Protein AF-A0A842PDT3-F1 (afdb_monomer_lite)

Sequence (177 aa):
MNTLLTSKYTIPISDELWEQRIYIQQTRTCKHCSSKQYRTITDEKGNSSKEYFEEWSKIPLKEITLYEDRVDHVVAMLIGKKSRLSWDCPLCKSVNLVEDSPISNKKYGSNATFGVVYEKPKWNLAVRSSYDKICMKWLTVFLREIDMGLMAFQKEYFDQHGSGMKEDIRPISHEMK

pLDDT: mean 70.6, std 14.39, range [36.44, 90.44]

Structure (mmCIF, N/CA/C/O backbone):
data_AF-A0A842PDT3-F1
#
_entry.id   AF-A0A842PDT3-F1
#
loop_
_atom_site.group_PDB
_atom_site.id
_atom_site.type_symbol
_atom_site.label_atom_id
_atom_site.label_alt_id
_atom_site.label_comp_id
_atom_site.label_asym_id
_atom_site.label_entity_id
_atom_site.label_seq_id
_atom_site.pdbx_PDB_ins_code
_atom_site.Cartn_x
_atom_site.Cartn_y
_atom_site.Cartn_z
_atom_site.occupancy
_atom_site.B_iso_or_equiv
_atom_site.auth_seq_id
_atom_site.auth_comp_id
_atom_site.auth_asym_id
_atom_site.auth_atom_id
_atom_site.pdbx_PDB_model_num
ATOM 1 N N . MET A 1 1 ? 17.563 21.833 -4.374 1.00 48.62 1 MET A N 1
ATOM 2 C CA . MET A 1 1 ? 17.641 20.422 -4.816 1.00 48.62 1 MET A CA 1
ATOM 3 C C . MET A 1 1 ? 16.330 19.941 -5.422 1.00 48.62 1 MET A C 1
ATOM 5 O O . MET A 1 1 ? 16.353 19.561 -6.578 1.00 48.62 1 MET A O 1
ATOM 9 N N . ASN A 1 2 ? 15.189 20.026 -4.725 1.00 43.88 2 ASN A N 1
ATOM 10 C CA . ASN A 1 2 ? 13.894 19.583 -5.276 1.00 43.88 2 ASN A CA 1
ATOM 11 C C . ASN A 1 2 ? 13.439 20.381 -6.528 1.00 43.88 2 ASN A C 1
ATOM 13 O O . ASN A 1 2 ? 12.732 19.859 -7.374 1.00 43.88 2 ASN A O 1
ATOM 17 N N . THR A 1 3 ? 13.896 21.628 -6.689 1.00 49.16 3 THR A N 1
ATOM 18 C CA . THR A 1 3 ? 13.643 22.491 -7.864 1.00 49.16 3 THR A CA 1
ATOM 19 C C . THR A 1 3 ? 14.446 22.135 -9.120 1.00 49.16 3 THR A C 1
ATOM 21 O O . THR A 1 3 ? 14.166 22.682 -10.180 1.00 49.16 3 THR A O 1
ATOM 24 N N . LEU A 1 4 ? 15.454 21.261 -9.014 1.00 48.84 4 LEU A N 1
ATOM 25 C CA . LEU A 1 4 ? 16.278 20.816 -10.149 1.00 48.84 4 LEU A CA 1
ATOM 26 C C . LEU A 1 4 ? 15.713 19.553 -10.822 1.00 48.84 4 LEU A C 1
ATOM 28 O O . LEU A 1 4 ? 16.249 19.103 -11.829 1.00 48.84 4 LEU A O 1
ATOM 32 N N . LEU A 1 5 ? 14.656 18.971 -10.252 1.00 51.59 5 LEU A N 1
ATOM 33 C CA . LEU A 1 5 ? 14.004 17.760 -10.740 1.00 51.59 5 LEU A CA 1
ATOM 34 C C . LEU A 1 5 ? 12.803 18.132 -11.622 1.00 51.59 5 LEU A C 1
ATOM 36 O O . LEU A 1 5 ? 12.089 19.094 -11.342 1.00 51.59 5 LEU A O 1
ATOM 40 N N . THR A 1 6 ? 12.552 17.363 -12.683 1.00 49.28 6 THR A N 1
ATOM 41 C CA . THR A 1 6 ? 11.319 17.483 -13.482 1.00 49.28 6 THR A CA 1
ATOM 42 C C . THR A 1 6 ? 10.097 17.070 -12.655 1.00 49.28 6 THR A C 1
ATOM 44 O O . THR A 1 6 ? 10.220 16.282 -11.720 1.00 49.28 6 THR A O 1
ATOM 47 N N . SER A 1 7 ? 8.897 17.555 -13.006 1.00 53.28 7 SER A N 1
ATOM 48 C CA . SER A 1 7 ? 7.641 17.344 -12.247 1.00 53.28 7 SER A CA 1
ATOM 49 C C . SER A 1 7 ? 7.305 15.876 -11.926 1.00 53.28 7 SER A C 1
ATOM 51 O O . SER A 1 7 ? 6.579 15.582 -10.977 1.00 53.28 7 SER A O 1
ATOM 53 N N . LYS A 1 8 ? 7.857 14.940 -12.704 1.00 49.62 8 LYS A N 1
ATOM 54 C CA . LYS A 1 8 ? 7.770 13.488 -12.497 1.00 49.62 8 LYS A CA 1
ATOM 55 C C . LYS A 1 8 ? 8.593 12.993 -11.295 1.00 49.62 8 LYS A C 1
ATOM 57 O O . LYS A 1 8 ? 8.205 12.016 -10.661 1.00 49.62 8 LYS A O 1
ATOM 62 N N . TYR A 1 9 ? 9.698 13.667 -10.983 1.00 50.62 9 TYR A N 1
ATOM 63 C CA . TYR A 1 9 ? 10.655 13.331 -9.922 1.00 50.62 9 TYR A CA 1
ATOM 64 C C . TYR A 1 9 ? 10.624 14.317 -8.754 1.00 50.62 9 TYR A C 1
ATOM 66 O O . TYR A 1 9 ? 11.206 14.039 -7.708 1.00 50.62 9 TYR A O 1
ATOM 74 N N . THR A 1 10 ? 9.939 15.454 -8.905 1.00 53.88 10 THR A N 1
ATOM 75 C CA . THR A 1 10 ? 9.727 16.391 -7.802 1.00 53.88 10 THR A CA 1
ATOM 76 C C . THR A 1 10 ? 8.924 15.734 -6.693 1.00 53.88 10 THR A C 1
ATOM 78 O O . THR A 1 10 ? 7.828 15.204 -6.908 1.00 53.88 10 THR A O 1
ATOM 81 N N . ILE A 1 11 ? 9.461 15.829 -5.486 1.00 56.12 11 ILE A N 1
ATOM 82 C CA . ILE A 1 11 ? 8.810 15.360 -4.274 1.00 56.12 11 ILE A CA 1
ATOM 83 C C . ILE A 1 11 ? 7.683 16.351 -3.930 1.00 56.12 11 ILE A C 1
ATOM 85 O O . ILE A 1 11 ? 7.964 17.552 -3.841 1.00 56.12 11 ILE A O 1
ATOM 89 N N . PRO A 1 12 ? 6.419 15.904 -3.776 1.00 53.88 12 PRO A N 1
ATOM 90 C CA . PRO A 1 12 ? 5.311 16.795 -3.437 1.00 53.88 12 PRO A CA 1
ATOM 91 C C . PRO A 1 12 ? 5.524 17.392 -2.039 1.00 53.88 12 PRO A C 1
ATOM 93 O O . PRO A 1 12 ? 6.015 16.715 -1.153 1.00 53.88 12 PRO A O 1
ATOM 96 N N . ILE A 1 13 ? 5.172 18.664 -1.840 1.00 56.22 13 ILE A N 1
ATOM 97 C CA . ILE A 1 13 ? 5.443 19.420 -0.594 1.00 56.22 13 ILE A CA 1
ATOM 98 C C . ILE A 1 13 ? 4.198 19.458 0.328 1.00 56.22 13 ILE A C 1
ATOM 100 O O . ILE A 1 13 ? 4.178 20.157 1.332 1.00 56.22 13 ILE A O 1
ATOM 104 N N . SER A 1 14 ? 3.139 18.708 0.002 1.00 59.25 14 SER A N 1
ATOM 105 C CA . SER A 1 14 ? 1.857 18.740 0.720 1.00 59.25 14 SER A CA 1
ATOM 106 C C . SER A 1 14 ? 1.458 17.354 1.222 1.00 59.25 14 SER A C 1
ATOM 108 O O . SER A 1 14 ? 1.478 16.382 0.457 1.00 59.25 14 SER A O 1
ATOM 110 N N . ASP A 1 15 ? 1.056 17.292 2.493 1.00 58.31 15 ASP A N 1
ATOM 111 C CA . ASP A 1 15 ? 0.563 16.082 3.155 1.00 58.31 15 ASP A CA 1
ATOM 112 C C . ASP A 1 15 ? -0.713 15.539 2.479 1.00 58.31 15 ASP A C 1
ATOM 114 O O . ASP A 1 15 ? -0.873 14.329 2.345 1.00 58.31 15 ASP A O 1
ATOM 118 N N . GLU A 1 16 ? -1.565 16.405 1.921 1.00 58.84 16 GLU A N 1
ATOM 119 C CA . GLU A 1 16 ? -2.794 15.999 1.220 1.00 58.84 16 GLU A CA 1
ATOM 120 C C . GLU A 1 16 ? -2.496 15.180 -0.047 1.00 58.84 16 GLU A C 1
ATOM 122 O O . GLU A 1 16 ? -3.133 14.161 -0.318 1.00 58.84 16 GLU A O 1
ATOM 127 N N . LEU A 1 17 ? -1.485 15.587 -0.822 1.00 56.75 17 LEU A N 1
ATOM 128 C CA . LEU A 1 17 ? -1.057 14.856 -2.020 1.00 56.75 17 LEU A CA 1
ATOM 129 C C . LEU A 1 17 ? -0.398 13.518 -1.662 1.00 56.75 17 LEU A C 1
ATOM 131 O O . LEU A 1 17 ? -0.499 12.558 -2.430 1.00 56.75 17 LEU A O 1
ATOM 135 N N . TRP A 1 18 ? 0.267 13.439 -0.509 1.00 56.22 18 TRP A N 1
ATOM 136 C CA . TRP A 1 18 ? 0.836 12.198 0.011 1.00 56.22 18 TRP A CA 1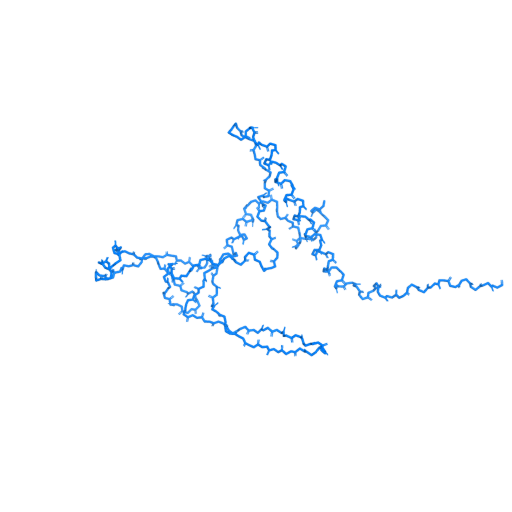
ATOM 137 C C . TRP A 1 18 ? -0.255 11.224 0.457 1.00 56.22 18 TRP A C 1
ATOM 139 O O . TRP A 1 18 ? -0.258 10.075 0.015 1.00 56.22 18 TRP A O 1
ATOM 149 N N . GLU A 1 19 ? -1.229 11.687 1.245 1.00 58.97 19 GLU A N 1
ATOM 150 C CA . GLU A 1 19 ? -2.363 10.872 1.694 1.00 58.97 19 GLU A CA 1
ATOM 151 C C . GLU A 1 19 ? -3.173 10.354 0.505 1.00 58.97 19 GLU A C 1
ATOM 153 O O . GLU A 1 19 ? -3.492 9.164 0.431 1.00 58.97 19 GLU A O 1
ATOM 158 N N . GLN A 1 20 ? -3.423 11.209 -0.492 1.00 59.03 20 GLN A N 1
ATOM 159 C CA . GLN A 1 20 ? -4.092 10.810 -1.726 1.00 59.03 20 GLN A CA 1
ATOM 160 C C . GLN A 1 20 ? -3.316 9.729 -2.485 1.00 59.03 20 GLN A C 1
ATOM 162 O O . GLN A 1 20 ? -3.939 8.793 -2.989 1.00 59.03 20 GLN A O 1
ATOM 167 N N . ARG A 1 21 ? -1.981 9.823 -2.562 1.00 55.72 21 ARG A N 1
ATOM 168 C CA . ARG A 1 21 ? -1.127 8.823 -3.228 1.00 55.72 21 ARG A CA 1
ATOM 169 C C . ARG A 1 21 ? -1.067 7.507 -2.454 1.00 55.72 21 ARG A C 1
ATOM 171 O O . ARG A 1 21 ? -1.211 6.452 -3.066 1.00 55.72 21 ARG A O 1
ATOM 178 N N . ILE A 1 22 ? -0.925 7.545 -1.129 1.00 58.19 22 ILE A N 1
ATOM 179 C CA . ILE A 1 22 ? -0.919 6.338 -0.289 1.00 58.19 22 ILE A CA 1
ATOM 180 C C . ILE A 1 22 ? -2.257 5.618 -0.346 1.00 58.19 22 ILE A C 1
ATOM 182 O O . ILE A 1 22 ? -2.293 4.397 -0.487 1.00 58.19 22 ILE A O 1
ATOM 186 N N . TYR A 1 23 ? -3.357 6.363 -0.286 1.00 56.75 23 TYR A N 1
ATOM 187 C CA . TYR A 1 23 ? -4.688 5.782 -0.361 1.00 56.75 23 TYR A CA 1
ATOM 188 C C . TYR A 1 23 ? -4.957 5.126 -1.729 1.00 56.75 23 TYR A C 1
ATOM 190 O O . TYR A 1 23 ? -5.604 4.085 -1.790 1.00 56.75 23 TYR A O 1
ATOM 198 N N . ILE A 1 24 ? -4.393 5.660 -2.824 1.00 57.19 24 ILE A N 1
ATOM 199 C CA . ILE A 1 24 ? -4.429 5.014 -4.155 1.00 57.19 24 ILE A CA 1
ATOM 200 C C . ILE A 1 24 ? -3.608 3.712 -4.178 1.00 57.19 24 ILE A C 1
ATOM 202 O O . ILE A 1 24 ? -3.993 2.752 -4.839 1.00 57.19 24 ILE A O 1
ATOM 206 N N . GLN A 1 25 ? -2.482 3.660 -3.463 1.00 63.53 25 GLN A N 1
ATOM 207 C CA . GLN A 1 25 ? -1.579 2.500 -3.448 1.00 63.53 25 GLN A CA 1
ATOM 208 C C . GLN A 1 25 ? -2.057 1.346 -2.554 1.00 63.53 25 GLN A C 1
ATOM 210 O O . GLN A 1 25 ? -1.564 0.219 -2.678 1.00 63.53 25 GLN A O 1
ATOM 215 N N . GLN A 1 26 ? -3.000 1.607 -1.650 1.00 71.50 26 GLN A N 1
ATOM 216 C CA . GLN A 1 26 ? -3.625 0.571 -0.841 1.00 71.50 26 GLN A CA 1
ATOM 217 C C . GLN A 1 26 ? -4.618 -0.224 -1.680 1.00 71.50 26 GLN A C 1
ATOM 219 O O . GLN A 1 26 ? -5.601 0.309 -2.193 1.00 71.50 26 GLN A O 1
ATOM 224 N N . THR A 1 27 ? -4.374 -1.528 -1.787 1.00 82.38 27 THR A N 1
ATOM 225 C CA . THR A 1 27 ? -5.229 -2.438 -2.554 1.00 82.38 27 THR A CA 1
ATOM 226 C C . THR A 1 27 ? -5.716 -3.585 -1.680 1.00 82.38 27 THR A C 1
ATOM 228 O O . THR A 1 27 ? -5.011 -4.021 -0.770 1.00 82.38 27 THR A O 1
ATOM 231 N N . ARG A 1 28 ? -6.912 -4.106 -1.953 1.00 84.88 28 ARG A N 1
ATOM 232 C CA . ARG A 1 28 ? -7.371 -5.401 -1.436 1.00 84.88 28 ARG A CA 1
ATOM 233 C C . ARG A 1 28 ? -7.324 -6.435 -2.544 1.00 84.88 28 ARG A C 1
ATOM 235 O O . ARG A 1 28 ? -7.610 -6.139 -3.702 1.00 84.88 28 ARG A O 1
ATOM 242 N N . THR A 1 29 ? -6.951 -7.652 -2.175 1.00 86.00 29 THR A N 1
ATOM 243 C CA . THR A 1 29 ? -6.899 -8.774 -3.116 1.00 86.00 29 THR A CA 1
ATOM 244 C C . THR A 1 29 ? -8.256 -9.469 -3.130 1.00 86.00 29 THR A C 1
ATOM 246 O O . THR A 1 29 ? -8.761 -9.845 -2.072 1.00 86.00 29 THR A O 1
ATOM 249 N N . CYS A 1 30 ? -8.852 -9.623 -4.311 1.00 86.25 30 CYS A N 1
ATOM 250 C CA . CYS A 1 30 ? -10.075 -10.398 -4.485 1.00 86.25 30 CYS A CA 1
ATOM 251 C C . CYS A 1 30 ? -9.750 -11.897 -4.517 1.00 86.25 30 CYS A C 1
ATOM 253 O O . CYS A 1 30 ? -8.820 -12.309 -5.208 1.00 86.25 30 CYS A O 1
ATOM 255 N N . LYS A 1 31 ? -10.538 -12.718 -3.810 1.00 85.00 31 LYS A N 1
ATOM 256 C CA . LYS A 1 31 ? -10.375 -14.185 -3.791 1.00 85.00 31 LYS A CA 1
ATOM 257 C C . LYS A 1 31 ? -11.062 -14.911 -4.950 1.00 85.00 31 LYS A C 1
ATOM 259 O O . LYS A 1 31 ? -10.898 -16.116 -5.093 1.00 85.00 31 LYS A O 1
ATOM 264 N N . HIS A 1 32 ? -11.852 -14.204 -5.752 1.00 85.00 32 HIS A N 1
ATOM 265 C CA . HIS A 1 32 ? -12.722 -14.817 -6.760 1.00 85.00 32 HIS A CA 1
ATOM 266 C C . HIS A 1 32 ? -12.303 -14.527 -8.202 1.00 85.00 32 HIS A C 1
ATOM 268 O O . HIS A 1 32 ? -12.861 -15.124 -9.118 1.00 85.00 32 HIS A O 1
ATOM 274 N N . CYS A 1 33 ? -11.343 -13.627 -8.435 1.00 85.38 33 CYS A N 1
ATOM 275 C CA . CYS A 1 33 ? -10.857 -13.338 -9.782 1.00 85.38 33 CYS A CA 1
ATOM 276 C C . CYS A 1 33 ? -9.334 -13.195 -9.845 1.00 85.38 33 CYS A C 1
ATOM 278 O O . CYS A 1 33 ? -8.715 -12.505 -9.033 1.00 85.38 33 CYS A O 1
ATOM 280 N N . SER A 1 34 ? -8.738 -13.795 -10.872 1.00 85.88 34 SER A N 1
ATOM 281 C CA . SER A 1 34 ? -7.325 -13.665 -11.225 1.00 85.88 34 SER A CA 1
ATOM 282 C C . SER A 1 34 ? -7.168 -12.951 -12.569 1.00 85.88 34 SER A C 1
ATOM 284 O O . SER A 1 34 ? -8.055 -12.984 -13.423 1.00 85.88 34 SER A O 1
ATOM 286 N N . SER A 1 35 ? -6.037 -12.276 -12.750 1.00 80.44 35 SER A N 1
ATOM 287 C CA . SER A 1 35 ? -5.616 -11.690 -14.015 1.00 80.44 35 SER A CA 1
ATOM 288 C C . SER A 1 35 ? -4.366 -12.402 -14.526 1.00 80.44 35 SER A C 1
ATOM 290 O O . SER A 1 35 ? -3.466 -12.763 -13.763 1.00 80.44 35 SER A O 1
ATOM 292 N N . LYS A 1 36 ? -4.319 -12.630 -15.842 1.00 81.00 36 LYS A N 1
ATOM 293 C CA . LYS A 1 36 ? -3.139 -13.183 -16.511 1.00 81.00 36 LYS A CA 1
ATOM 294 C C . LYS A 1 36 ? -2.141 -12.060 -16.733 1.00 81.00 36 LYS A C 1
ATOM 296 O O . LYS A 1 36 ? -2.421 -11.125 -17.481 1.00 81.00 36 LYS A O 1
ATOM 301 N N . GLN A 1 37 ? -0.985 -12.160 -16.095 1.00 78.69 37 GLN A N 1
ATOM 302 C CA . GLN A 1 37 ? 0.142 -11.264 -16.325 1.00 78.69 37 GLN A CA 1
ATOM 303 C C . GLN A 1 37 ? 1.267 -12.019 -17.027 1.00 78.69 37 GLN A C 1
ATOM 305 O O . GLN A 1 37 ? 1.320 -13.250 -17.010 1.00 78.69 37 GLN A O 1
ATOM 310 N N . TYR A 1 38 ? 2.158 -11.274 -17.675 1.00 73.88 38 TYR A N 1
ATOM 311 C CA . TYR A 1 38 ? 3.367 -11.833 -18.262 1.00 73.88 38 TYR A CA 1
ATOM 312 C C . TYR A 1 38 ? 4.595 -11.135 -17.688 1.00 73.88 38 TYR A C 1
ATOM 314 O O . TYR A 1 38 ? 4.608 -9.916 -17.516 1.00 73.88 38 TYR A O 1
ATOM 322 N N . ARG A 1 39 ? 5.637 -11.916 -17.409 1.00 75.38 39 ARG A N 1
ATOM 323 C CA . ARG A 1 39 ? 6.979 -11.403 -17.126 1.00 75.38 39 ARG A CA 1
ATOM 324 C C . ARG A 1 39 ? 7.885 -11.739 -18.297 1.00 75.38 39 ARG A C 1
ATOM 326 O O . ARG A 1 39 ? 7.853 -12.855 -18.812 1.00 75.38 39 ARG A O 1
ATOM 333 N N . THR A 1 40 ? 8.677 -10.766 -18.720 1.00 77.19 40 THR A N 1
ATOM 334 C CA . THR A 1 40 ? 9.736 -11.004 -19.698 1.00 77.19 40 THR A CA 1
ATOM 335 C C . THR A 1 40 ? 10.975 -11.440 -18.934 1.00 77.19 40 THR A C 1
ATOM 337 O O . THR A 1 40 ? 11.484 -10.674 -18.117 1.00 77.19 40 THR A O 1
ATOM 340 N N . ILE A 1 41 ? 11.439 -12.661 -19.175 1.00 74.75 41 ILE A N 1
ATOM 341 C CA . ILE A 1 41 ? 12.709 -13.155 -18.648 1.00 74.75 41 ILE A CA 1
ATOM 342 C C . ILE A 1 41 ? 13.737 -13.036 -19.765 1.00 74.75 41 ILE A C 1
ATOM 344 O O . ILE A 1 41 ? 13.478 -13.434 -20.899 1.00 74.75 41 ILE A O 1
ATOM 348 N N . THR A 1 42 ? 14.881 -12.440 -19.456 1.00 73.00 42 THR A N 1
ATOM 349 C CA . THR A 1 42 ? 16.036 -12.385 -20.353 1.00 73.00 42 THR A CA 1
ATOM 350 C C . THR A 1 42 ? 17.072 -13.399 -19.905 1.00 73.00 42 THR A C 1
ATOM 352 O O . THR A 1 42 ? 17.559 -13.314 -18.777 1.00 73.00 42 THR A O 1
ATOM 355 N N . ASP A 1 43 ? 17.416 -14.323 -20.795 1.00 75.69 43 ASP A N 1
ATOM 356 C CA . ASP A 1 43 ? 18.483 -15.297 -20.576 1.00 75.69 43 ASP A CA 1
ATOM 357 C C . ASP A 1 43 ? 19.864 -14.630 -20.694 1.00 75.69 43 ASP A C 1
ATOM 359 O O . ASP A 1 43 ? 20.015 -13.585 -21.330 1.00 75.69 43 ASP A O 1
ATOM 363 N N . GLU A 1 44 ? 20.912 -15.280 -20.175 1.00 72.44 44 GLU A N 1
ATOM 364 C CA . GLU A 1 44 ? 22.312 -14.808 -20.232 1.00 72.44 44 GLU A CA 1
ATOM 365 C C . GLU A 1 44 ? 22.833 -14.558 -21.665 1.00 72.44 44 GLU A C 1
ATOM 367 O O . GLU A 1 44 ? 23.812 -13.844 -21.865 1.00 72.44 44 GLU A O 1
ATOM 372 N N . LYS A 1 45 ? 22.156 -15.111 -22.682 1.00 73.56 45 LYS A N 1
ATOM 373 C CA . LYS A 1 45 ? 22.455 -14.926 -24.114 1.00 73.56 45 LYS A CA 1
ATOM 374 C C . LYS A 1 45 ? 21.694 -13.758 -24.762 1.00 73.56 45 LYS A C 1
ATOM 376 O O . LYS A 1 45 ? 21.765 -13.594 -25.975 1.00 73.56 45 LYS A O 1
ATOM 381 N N . GLY A 1 46 ? 20.943 -12.976 -23.983 1.00 69.25 46 GLY A N 1
ATOM 382 C CA . GLY A 1 46 ? 20.185 -11.812 -24.459 1.00 69.25 46 GLY A CA 1
ATOM 383 C C . GLY A 1 46 ? 18.848 -12.134 -25.138 1.00 69.25 46 GLY A C 1
ATOM 384 O O . GLY A 1 46 ? 18.184 -11.228 -25.637 1.00 69.25 46 GLY A O 1
ATOM 385 N N . ASN A 1 47 ? 18.421 -13.399 -25.142 1.00 72.69 47 ASN A N 1
ATOM 386 C CA . ASN A 1 47 ? 17.109 -13.787 -25.658 1.00 72.69 47 ASN A CA 1
ATOM 387 C C . ASN A 1 47 ? 16.031 -13.511 -24.608 1.00 72.69 47 ASN A C 1
ATOM 389 O O . ASN A 1 47 ? 16.208 -13.832 -23.435 1.00 72.69 47 ASN A O 1
ATOM 393 N N . SER A 1 48 ? 14.913 -12.920 -25.033 1.00 69.25 48 SER A N 1
ATOM 394 C CA . SER A 1 48 ? 13.773 -12.636 -24.161 1.00 69.25 48 SER A CA 1
ATOM 395 C C . SER A 1 48 ? 12.650 -13.646 -24.387 1.00 69.25 48 SER A C 1
ATOM 397 O O . SER A 1 48 ? 12.187 -13.838 -25.511 1.00 69.25 48 SER A O 1
ATOM 399 N N . SER A 1 49 ? 12.194 -14.283 -23.312 1.00 74.19 49 SER A N 1
ATOM 400 C CA . SER A 1 49 ? 11.034 -15.174 -23.298 1.00 74.19 49 SER A CA 1
ATOM 401 C C . S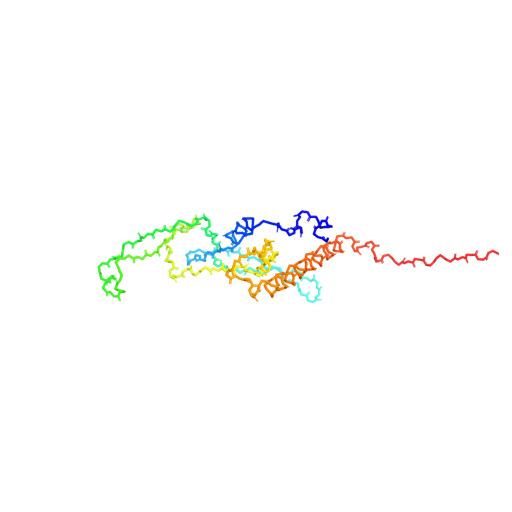ER A 1 49 ? 9.916 -14.565 -22.446 1.00 74.19 49 SER A C 1
ATOM 403 O O . SER A 1 49 ? 10.167 -13.839 -21.480 1.00 74.19 49 SER A O 1
ATOM 405 N N . LYS A 1 50 ? 8.656 -14.792 -22.836 1.00 79.88 50 LYS A N 1
ATOM 406 C CA . LYS A 1 50 ? 7.483 -14.340 -22.074 1.00 79.88 50 LYS A CA 1
ATOM 407 C C . LYS A 1 50 ? 6.931 -15.513 -21.277 1.00 79.88 50 LYS A C 1
ATOM 409 O O . LYS A 1 50 ? 6.405 -16.453 -21.865 1.00 79.88 50 LYS A O 1
ATOM 414 N N . GLU A 1 51 ? 7.008 -15.431 -19.955 1.00 81.50 51 GLU A N 1
ATOM 415 C CA . GLU A 1 51 ? 6.329 -16.369 -19.065 1.00 81.50 51 GLU A CA 1
ATOM 416 C C . GLU A 1 51 ? 5.008 -15.776 -18.586 1.00 81.50 51 GLU A C 1
ATOM 418 O O . GLU A 1 51 ? 4.968 -14.655 -18.073 1.00 81.50 51 GLU A O 1
ATOM 423 N N . TYR A 1 52 ? 3.932 -16.544 -18.735 1.00 81.31 52 TYR A N 1
ATOM 424 C CA . TYR A 1 52 ? 2.603 -16.179 -18.258 1.00 81.31 52 TYR A CA 1
ATOM 425 C C . TYR A 1 52 ? 2.373 -16.755 -16.862 1.00 81.31 52 TYR A C 1
ATOM 427 O O . TYR A 1 52 ? 2.625 -17.935 -16.629 1.00 81.31 52 TYR A O 1
ATOM 435 N N . PHE A 1 53 ? 1.857 -15.936 -15.949 1.00 82.88 53 PHE A N 1
ATOM 436 C CA . PHE A 1 53 ? 1.429 -16.370 -14.624 1.00 82.88 53 PHE A CA 1
ATOM 437 C C . PHE A 1 53 ? 0.084 -15.741 -14.263 1.00 82.88 53 PHE A C 1
ATOM 439 O O . PHE A 1 53 ? -0.289 -14.673 -14.755 1.00 82.88 53 PHE A O 1
ATOM 446 N N . GLU A 1 54 ? -0.661 -16.430 -13.407 1.00 83.88 54 GLU A N 1
ATOM 447 C CA . GLU A 1 54 ? -1.941 -15.952 -12.897 1.00 83.88 54 GLU A CA 1
ATOM 448 C C . GLU A 1 54 ? -1.723 -15.297 -11.534 1.00 83.88 54 GLU A C 1
ATOM 450 O O . GLU A 1 54 ? -1.178 -15.908 -10.615 1.00 83.88 54 GLU A O 1
ATOM 455 N N . GLU A 1 55 ? -2.131 -14.035 -11.405 1.00 83.06 55 GLU A N 1
ATOM 456 C CA . GLU A 1 55 ? -2.096 -13.301 -10.142 1.00 83.06 55 GLU A CA 1
ATOM 457 C C . GLU A 1 55 ? -3.523 -12.940 -9.724 1.00 83.06 55 GLU A C 1
ATOM 459 O O . GLU A 1 55 ? -4.355 -12.576 -10.553 1.00 83.06 55 GLU A O 1
ATOM 464 N N . TRP A 1 56 ? -3.827 -13.018 -8.430 1.00 83.81 56 TRP A N 1
ATOM 465 C CA . TRP A 1 56 ? -5.115 -12.561 -7.913 1.00 83.81 56 TRP A CA 1
ATOM 466 C C . TRP A 1 56 ? -5.312 -11.062 -8.152 1.00 83.81 56 TRP A C 1
ATOM 468 O O . TRP A 1 56 ? -4.394 -10.257 -7.966 1.00 83.81 56 TRP A O 1
ATOM 478 N N . SER A 1 57 ? -6.528 -10.679 -8.540 1.00 84.62 57 SER A N 1
ATOM 479 C CA . SER A 1 57 ? -6.852 -9.293 -8.871 1.00 84.62 57 SER A CA 1
ATOM 480 C C . SER A 1 57 ? -6.779 -8.405 -7.633 1.00 84.62 57 SER A C 1
ATOM 482 O O . SER A 1 57 ? -7.347 -8.719 -6.585 1.00 84.62 57 SER A O 1
ATOM 484 N N . LYS A 1 58 ? -6.091 -7.269 -7.762 1.00 83.81 58 LYS A N 1
ATOM 485 C CA . LYS A 1 58 ? -5.900 -6.286 -6.690 1.00 83.81 58 LYS A CA 1
ATOM 486 C C . LYS A 1 58 ? -6.694 -5.029 -7.018 1.00 83.81 58 LYS A C 1
ATOM 488 O O . LYS A 1 58 ? -6.453 -4.427 -8.058 1.00 83.81 58 LYS A O 1
ATOM 493 N N . ILE A 1 59 ? -7.614 -4.645 -6.137 1.00 84.69 59 ILE A N 1
ATOM 494 C CA . ILE A 1 59 ? -8.508 -3.496 -6.323 1.00 84.69 59 ILE A CA 1
ATOM 495 C C . ILE A 1 59 ? -8.123 -2.378 -5.345 1.00 84.69 59 ILE A C 1
ATOM 497 O O . ILE A 1 59 ? -7.931 -2.669 -4.159 1.00 84.69 59 ILE A O 1
ATOM 501 N N . PRO A 1 60 ? -7.985 -1.118 -5.797 1.00 82.88 60 PRO A N 1
ATOM 502 C CA . PRO A 1 60 ? -7.722 0.028 -4.927 1.00 82.88 60 PRO A CA 1
ATOM 503 C C . PRO A 1 60 ? -8.836 0.241 -3.900 1.00 82.88 60 PRO A C 1
ATOM 505 O O . PRO A 1 60 ? -10.011 0.137 -4.232 1.00 82.88 60 PRO A O 1
ATOM 508 N N . LEU A 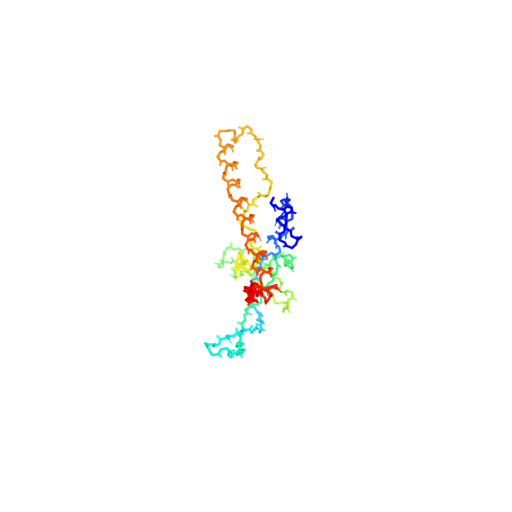1 61 ? -8.494 0.631 -2.668 1.00 81.56 61 LEU A N 1
ATOM 509 C CA . LEU A 1 61 ? -9.498 0.884 -1.620 1.00 81.56 61 LEU A CA 1
ATOM 510 C C . LEU A 1 61 ? -10.523 1.969 -1.987 1.00 81.56 61 LEU A C 1
ATOM 512 O O . LEU A 1 61 ? -11.637 1.930 -1.478 1.00 81.56 61 LEU A O 1
ATOM 516 N N . LYS A 1 62 ? -10.167 2.912 -2.868 1.00 80.38 62 LYS A N 1
ATOM 517 C CA . LYS A 1 62 ? -11.075 3.951 -3.392 1.00 80.38 62 LYS A CA 1
ATOM 518 C C . LYS A 1 62 ? -12.291 3.388 -4.119 1.00 80.38 62 LYS A C 1
ATOM 520 O O . LYS A 1 62 ? -13.349 4.004 -4.105 1.00 80.38 62 LYS A O 1
ATOM 525 N N . GLU A 1 63 ? -12.120 2.248 -4.776 1.00 82.06 63 GLU A N 1
ATOM 526 C CA . GLU A 1 63 ? -13.144 1.627 -5.617 1.00 82.06 63 GLU A CA 1
ATOM 527 C C . GLU A 1 63 ? -14.003 0.627 -4.832 1.00 82.06 63 GLU A C 1
ATOM 529 O O . GLU A 1 63 ? -14.914 0.020 -5.387 1.00 82.06 63 GLU A O 1
ATOM 534 N N . ILE A 1 64 ? -13.711 0.438 -3.541 1.00 85.50 64 ILE A N 1
ATOM 535 C CA . ILE A 1 64 ? -14.335 -0.577 -2.702 1.00 85.50 64 ILE A CA 1
ATOM 536 C C . ILE A 1 64 ? -15.328 0.079 -1.748 1.00 85.50 64 ILE A C 1
ATOM 538 O O 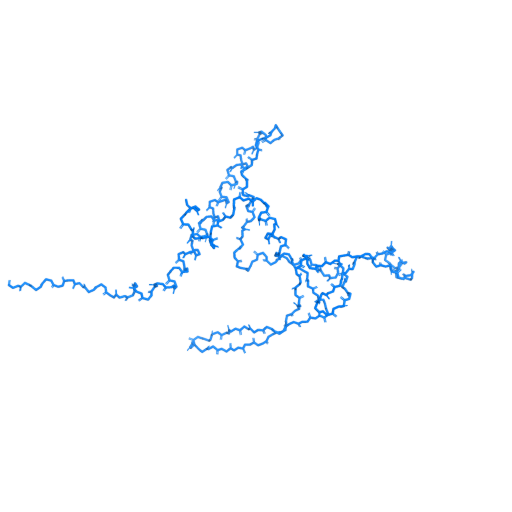. ILE A 1 64 ? -14.952 0.848 -0.864 1.00 85.50 64 ILE A O 1
ATOM 542 N N . THR A 1 65 ? -16.597 -0.300 -1.866 1.00 85.88 65 THR A N 1
ATOM 543 C CA . THR A 1 65 ? -17.638 0.052 -0.898 1.00 85.88 65 THR A CA 1
ATOM 544 C C . THR A 1 65 ? -17.785 -1.062 0.133 1.00 85.88 65 THR A C 1
ATOM 546 O O . THR A 1 65 ? -18.167 -2.182 -0.208 1.00 85.88 65 THR A O 1
ATOM 549 N N . LEU A 1 66 ? -17.470 -0.755 1.393 1.00 88.69 66 LEU A N 1
ATOM 550 C CA . LEU A 1 66 ? -17.680 -1.672 2.514 1.00 88.69 66 LEU A CA 1
ATOM 551 C C . LEU A 1 66 ? -19.135 -1.603 2.979 1.00 88.69 66 LEU A C 1
ATOM 553 O O . LEU A 1 66 ? -19.688 -0.513 3.119 1.00 88.69 66 LEU A O 1
ATOM 557 N N . TYR A 1 67 ? -19.724 -2.754 3.279 1.00 90.06 67 TYR A N 1
ATOM 558 C CA . TYR A 1 67 ? -21.044 -2.847 3.890 1.00 90.06 67 TYR A CA 1
ATOM 559 C C . TYR A 1 67 ? -21.088 -3.966 4.933 1.00 90.06 67 TYR A C 1
ATOM 561 O O . TYR A 1 67 ? -20.248 -4.869 4.951 1.00 90.06 67 TYR A O 1
ATOM 569 N N . GLU A 1 68 ? -22.059 -3.880 5.840 1.00 88.69 68 GLU A N 1
ATOM 570 C CA . GLU A 1 68 ? -22.320 -4.933 6.816 1.00 88.69 68 GLU A CA 1
ATOM 571 C C . GLU A 1 68 ? -23.298 -5.950 6.244 1.00 88.69 68 GLU A C 1
ATOM 573 O O . GLU A 1 68 ? -24.446 -5.627 5.939 1.00 88.69 68 GLU A O 1
ATOM 578 N N . ASP A 1 69 ? -22.837 -7.189 6.144 1.00 85.69 69 ASP A N 1
ATOM 579 C CA . ASP A 1 69 ? -23.656 -8.323 5.765 1.00 85.69 69 ASP A CA 1
ATOM 580 C C . ASP A 1 69 ? -24.179 -9.036 7.019 1.00 85.69 69 ASP A C 1
ATOM 582 O O . ASP A 1 69 ? -23.440 -9.267 7.989 1.00 85.69 69 ASP A O 1
ATOM 586 N N . ARG A 1 70 ? -25.474 -9.363 7.025 1.00 84.31 70 ARG A N 1
ATOM 587 C CA . ARG A 1 70 ? -26.107 -10.063 8.147 1.00 84.31 70 ARG A CA 1
ATOM 588 C C . ARG A 1 70 ? -25.805 -11.543 8.023 1.00 84.31 70 ARG A C 1
ATOM 590 O O . ARG A 1 70 ? -26.180 -12.186 7.051 1.00 84.31 70 ARG A O 1
ATOM 597 N N . VAL A 1 71 ? -25.168 -12.093 9.049 1.00 83.38 71 VAL A N 1
ATOM 598 C CA . VAL A 1 71 ? -24.863 -13.522 9.080 1.00 83.38 71 VAL A CA 1
ATOM 599 C C . VAL A 1 71 ? -26.072 -14.300 9.573 1.00 83.38 71 VAL A C 1
ATOM 601 O O . VAL A 1 71 ? -26.799 -13.855 10.464 1.00 83.38 71 VAL A O 1
ATOM 604 N N . ASP A 1 72 ? -26.257 -15.485 9.004 1.00 86.31 72 ASP A N 1
ATOM 605 C CA . ASP A 1 72 ? -27.306 -16.406 9.424 1.00 86.31 72 ASP A CA 1
ATOM 606 C C . ASP A 1 72 ? -27.161 -16.779 10.913 1.00 86.31 72 ASP A C 1
ATOM 608 O O . ASP A 1 72 ? -26.055 -16.801 11.458 1.00 86.31 72 ASP A O 1
ATOM 612 N N . HIS A 1 73 ? -28.271 -17.083 11.587 1.00 78.19 73 HIS A N 1
ATOM 613 C CA . HIS A 1 73 ? -28.322 -17.304 13.037 1.00 78.19 73 HIS A CA 1
ATOM 614 C C . HIS A 1 73 ? -27.380 -18.416 13.511 1.00 78.19 73 HIS A C 1
ATOM 616 O O . HIS A 1 73 ? -26.727 -18.275 14.546 1.00 78.19 73 HIS A O 1
ATOM 622 N N . VAL A 1 74 ? -27.263 -19.493 12.732 1.00 81.69 74 VAL A N 1
ATOM 623 C CA . VAL A 1 74 ? -26.360 -20.615 13.034 1.00 81.69 74 VAL A CA 1
ATOM 624 C C . VAL A 1 74 ? -24.902 -20.156 13.006 1.00 81.69 74 VAL A C 1
ATOM 626 O O . VAL A 1 74 ? -24.113 -20.450 13.901 1.00 81.69 74 VAL A O 1
ATOM 629 N N . VAL A 1 75 ? -24.550 -19.363 11.998 1.00 77.44 75 VAL A N 1
ATOM 630 C CA . VAL A 1 75 ? -23.201 -18.826 11.816 1.00 77.44 75 VAL A CA 1
ATOM 631 C C . VAL A 1 75 ? -22.888 -17.757 12.868 1.00 77.44 75 VAL A C 1
ATOM 633 O O . VAL A 1 75 ? -21.763 -17.682 13.367 1.00 77.44 75 VAL A O 1
ATOM 636 N N . ALA A 1 76 ? -23.887 -16.961 13.248 1.00 82.50 76 ALA A N 1
ATOM 637 C CA . ALA A 1 76 ? -23.780 -15.965 14.302 1.00 82.50 76 ALA A CA 1
ATOM 638 C C . ALA A 1 76 ? -23.538 -16.602 15.679 1.00 82.50 76 ALA A C 1
ATOM 640 O O . ALA A 1 76 ? -22.761 -16.055 16.459 1.00 82.50 76 ALA A O 1
ATOM 641 N N . MET A 1 77 ? -24.129 -17.770 15.966 1.00 80.75 77 MET A N 1
ATOM 642 C CA . MET A 1 77 ? -23.818 -18.542 17.177 1.00 80.75 77 MET A CA 1
ATOM 643 C C . MET A 1 77 ? -22.371 -19.046 17.193 1.00 80.75 77 MET A C 1
ATOM 645 O O . MET A 1 77 ? -21.718 -18.969 18.229 1.00 80.75 77 MET A O 1
ATOM 649 N N . LEU A 1 78 ? -21.856 -19.522 16.057 1.00 83.19 78 LEU A N 1
ATOM 650 C CA . LEU A 1 78 ? -20.497 -20.068 15.968 1.00 83.19 78 LEU A CA 1
ATOM 651 C C . LEU A 1 78 ? -19.406 -18.997 16.103 1.00 83.19 78 LEU A C 1
ATOM 653 O O . LEU A 1 78 ? -18.335 -19.274 16.633 1.00 83.19 78 LEU A O 1
ATOM 657 N N . ILE A 1 79 ? -19.665 -17.780 15.619 1.00 79.19 79 ILE A N 1
ATOM 658 C CA . ILE A 1 79 ? -18.672 -16.688 15.595 1.00 79.19 79 ILE A CA 1
ATOM 659 C C . ILE A 1 79 ? -18.915 -15.649 16.693 1.00 79.19 79 ILE A C 1
ATOM 661 O O . ILE A 1 79 ? -18.049 -14.822 16.972 1.00 79.19 79 ILE A O 1
ATOM 665 N N . GLY A 1 80 ? -20.091 -15.665 17.322 1.00 80.75 80 GLY A N 1
ATOM 666 C CA . GLY A 1 80 ? -20.488 -14.687 18.335 1.00 80.75 80 GLY A CA 1
ATOM 667 C C . GLY A 1 80 ? -20.750 -13.282 17.779 1.00 80.75 80 GLY A C 1
ATOM 668 O O . GLY A 1 80 ? -20.857 -12.332 18.551 1.00 80.75 80 GLY A O 1
ATOM 669 N N . LYS A 1 81 ? -20.854 -13.122 16.452 1.00 81.56 81 LYS A N 1
ATOM 670 C CA . LYS A 1 81 ? -21.112 -11.837 15.778 1.00 81.56 81 LYS A CA 1
ATOM 671 C C . LYS A 1 81 ? -22.364 -11.925 14.905 1.00 81.56 81 LYS A C 1
ATOM 673 O O . LYS A 1 81 ? -22.541 -12.893 14.174 1.00 81.56 81 LYS A O 1
ATOM 678 N N . LYS A 1 82 ? -23.213 -10.891 14.960 1.00 80.75 82 LYS A N 1
ATOM 679 C CA . LYS A 1 82 ? -24.476 -10.799 14.193 1.00 80.75 82 LYS A CA 1
ATOM 680 C C . LYS A 1 82 ? -24.307 -10.241 12.774 1.00 80.75 82 LYS A C 1
ATOM 682 O O . LYS A 1 82 ? -25.188 -10.435 11.941 1.00 80.75 82 LYS A O 1
ATOM 687 N N . SER A 1 83 ? -23.191 -9.576 12.494 1.00 85.56 83 SER A N 1
ATOM 688 C CA . SER A 1 83 ? -22.836 -9.072 11.166 1.00 85.56 83 SER A CA 1
ATOM 689 C C . SER A 1 83 ? -21.352 -9.292 10.880 1.00 85.56 83 SER A C 1
ATOM 691 O O . SER A 1 83 ? -20.543 -9.493 11.795 1.00 85.56 83 SER A O 1
ATOM 693 N N . ARG A 1 84 ? -20.999 -9.288 9.593 1.00 86.19 84 ARG A N 1
ATOM 694 C CA . ARG A 1 84 ? -19.615 -9.258 9.111 1.00 86.19 84 ARG A CA 1
ATOM 695 C C . ARG A 1 84 ? -19.448 -8.129 8.108 1.00 86.19 84 ARG A C 1
ATOM 697 O O . ARG A 1 84 ? -20.380 -7.784 7.394 1.00 86.19 84 ARG A O 1
ATOM 704 N N . LEU A 1 85 ? -18.244 -7.574 8.049 1.00 88.44 85 LEU A N 1
ATOM 705 C CA . LEU A 1 85 ? -17.899 -6.585 7.037 1.00 88.44 85 LEU A CA 1
ATOM 706 C C . LEU A 1 85 ? -17.522 -7.292 5.735 1.00 88.44 85 LEU A C 1
ATOM 708 O O . LEU A 1 85 ? -16.616 -8.134 5.710 1.00 88.44 85 LEU A O 1
ATOM 712 N N . SER A 1 86 ? -18.196 -6.898 4.665 1.00 90.44 86 SER A N 1
ATOM 713 C CA . SER A 1 86 ? -18.051 -7.442 3.321 1.00 90.44 86 SER A CA 1
ATOM 714 C C . SER A 1 86 ? -17.873 -6.313 2.311 1.00 90.44 86 SER A C 1
ATOM 716 O O . SER A 1 86 ? -18.141 -5.143 2.597 1.00 90.44 86 SER A O 1
ATOM 718 N N . TRP A 1 87 ? -17.375 -6.658 1.129 1.00 90.44 87 TRP A N 1
ATOM 719 C CA . TRP A 1 87 ? -17.264 -5.741 0.005 1.00 90.44 87 TRP A CA 1
ATOM 720 C C . TRP A 1 87 ? -17.419 -6.463 -1.325 1.00 90.44 87 TRP A C 1
ATOM 722 O O . TRP A 1 87 ? -17.015 -7.619 -1.466 1.00 90.44 87 TRP A O 1
ATOM 732 N N . ASP A 1 88 ? -17.953 -5.761 -2.317 1.00 90.12 88 ASP A N 1
ATOM 733 C CA . ASP A 1 88 ? -18.159 -6.324 -3.647 1.00 90.12 88 ASP A CA 1
ATOM 734 C C . ASP A 1 88 ? -16.980 -6.013 -4.555 1.00 90.12 88 ASP A C 1
ATOM 736 O O . ASP A 1 88 ? -16.530 -4.871 -4.670 1.00 90.12 88 ASP A O 1
ATOM 740 N N . CYS A 1 89 ? -16.478 -7.039 -5.236 1.00 87.38 89 CYS A N 1
ATOM 741 C CA . CYS A 1 89 ? -15.428 -6.849 -6.222 1.00 87.38 89 CYS A CA 1
ATOM 742 C C . CYS A 1 89 ? -15.984 -6.134 -7.466 1.00 87.38 89 CYS A C 1
ATOM 744 O O . CYS A 1 89 ? -16.878 -6.683 -8.110 1.00 87.38 89 CYS A O 1
ATOM 746 N N . PRO A 1 90 ? -15.435 -4.983 -7.900 1.00 85.69 90 PRO A N 1
ATOM 747 C CA . PRO A 1 90 ? -15.921 -4.290 -9.096 1.00 85.69 90 PRO A CA 1
ATOM 748 C C . PRO A 1 90 ? -15.680 -5.083 -10.392 1.00 85.69 90 PRO A C 1
ATOM 750 O O . PRO A 1 90 ? -16.382 -4.877 -11.378 1.00 85.69 90 PRO A O 1
ATOM 753 N N . LEU A 1 91 ? -14.717 -6.014 -10.395 1.00 85.81 91 LEU A N 1
ATOM 754 C CA . LEU A 1 91 ? -14.345 -6.796 -11.579 1.00 85.81 91 LEU A CA 1
ATOM 755 C C . LEU A 1 91 ? -15.239 -8.023 -11.788 1.00 85.81 91 LEU A C 1
ATOM 757 O O . LEU A 1 91 ? -15.677 -8.280 -12.905 1.00 85.81 91 LEU A O 1
ATOM 761 N N . CYS A 1 92 ? -15.504 -8.792 -10.730 1.00 86.06 92 CYS A N 1
ATOM 762 C CA . CYS A 1 92 ? -16.265 -10.044 -10.822 1.00 86.06 92 CYS A CA 1
ATOM 763 C C . CYS A 1 92 ? -17.593 -10.033 -10.057 1.00 86.06 92 CYS A C 1
ATOM 765 O O . CYS A 1 92 ? -18.305 -11.033 -10.083 1.00 86.06 92 CYS A O 1
ATOM 767 N N . LYS A 1 93 ? -17.938 -8.927 -9.382 1.00 86.44 93 LYS A N 1
ATOM 768 C CA . LYS A 1 93 ? -19.173 -8.736 -8.596 1.00 86.44 93 LYS A CA 1
ATOM 769 C C . LYS A 1 93 ? -19.400 -9.771 -7.488 1.00 86.44 93 LYS A C 1
ATOM 771 O O . LYS A 1 93 ? -20.499 -9.882 -6.960 1.00 86.44 93 LYS A O 1
ATOM 776 N N . SER A 1 94 ? -18.368 -10.528 -7.125 1.00 88.25 94 SER A N 1
ATOM 777 C CA . SER A 1 94 ? -18.411 -11.466 -6.007 1.00 88.25 94 SER A CA 1
ATOM 778 C C . SER A 1 94 ? -18.265 -10.728 -4.677 1.00 88.25 94 SER A C 1
ATOM 780 O O . SER A 1 94 ? -17.415 -9.832 -4.567 1.00 88.25 94 SER A O 1
ATOM 782 N N . VAL A 1 95 ? -18.977 -11.199 -3.660 1.00 88.12 95 VAL A N 1
ATOM 783 C CA . VAL A 1 95 ? -18.838 -10.737 -2.277 1.00 88.12 95 VAL A CA 1
ATOM 784 C C . VAL A 1 95 ? -17.528 -11.258 -1.687 1.00 88.12 95 VAL A C 1
ATOM 786 O O . VAL A 1 95 ? -17.250 -12.453 -1.732 1.00 88.12 95 VAL A O 1
ATOM 789 N N . ASN A 1 96 ? -16.712 -10.368 -1.129 1.00 88.44 96 ASN A N 1
ATOM 790 C CA . ASN A 1 96 ? -15.475 -10.702 -0.430 1.00 88.44 96 ASN A CA 1
ATOM 791 C C . ASN A 1 96 ? -15.583 -10.267 1.033 1.00 88.44 96 ASN A C 1
ATOM 793 O O . ASN A 1 96 ? -15.950 -9.133 1.337 1.00 88.44 96 ASN A O 1
ATOM 797 N N . LEU A 1 97 ? -15.196 -11.149 1.952 1.00 87.38 97 LEU A N 1
ATOM 798 C CA . LEU A 1 97 ? -15.119 -10.807 3.369 1.00 87.38 97 LEU A CA 1
ATOM 799 C C . LEU A 1 97 ? -13.886 -9.935 3.636 1.00 87.38 97 LEU A C 1
ATOM 801 O O . LEU A 1 97 ? -12.791 -10.172 3.112 1.00 87.38 97 LEU A O 1
ATOM 805 N N . VAL A 1 98 ? -14.047 -8.923 4.486 1.00 85.19 98 VAL A N 1
ATOM 806 C CA . VAL A 1 98 ? -12.962 -8.005 4.866 1.00 85.19 98 VAL A CA 1
ATOM 807 C C . VAL A 1 98 ? -11.848 -8.720 5.629 1.00 85.19 98 VAL A C 1
ATOM 809 O O . VAL A 1 98 ? -10.679 -8.403 5.404 1.00 85.19 98 VAL A O 1
ATOM 812 N N . GLU A 1 99 ? -12.199 -9.680 6.491 1.00 82.50 99 GLU A N 1
ATOM 813 C CA . GLU A 1 99 ? -11.249 -10.515 7.250 1.00 82.50 99 GLU A CA 1
ATOM 814 C C . GLU A 1 99 ? -10.383 -11.378 6.316 1.00 82.50 99 GLU A C 1
ATOM 816 O O . GLU A 1 99 ? -9.208 -11.618 6.578 1.00 82.50 99 GLU A O 1
ATOM 821 N N . ASP A 1 100 ? -10.950 -11.775 5.180 1.00 80.88 100 ASP A N 1
ATOM 822 C CA . ASP A 1 100 ? -10.324 -12.659 4.205 1.00 80.88 100 ASP A CA 1
ATOM 823 C C . ASP A 1 100 ? -9.435 -11.935 3.191 1.00 80.88 100 ASP A C 1
ATOM 825 O O . ASP A 1 100 ? -8.577 -12.549 2.558 1.00 80.88 100 ASP A O 1
ATOM 829 N N . SER A 1 101 ? -9.634 -10.633 3.018 1.00 80.75 101 SER A N 1
ATOM 830 C CA . SER A 1 101 ? -9.002 -9.822 1.977 1.00 80.75 101 SER A CA 1
ATOM 831 C C . SER A 1 101 ? -8.124 -8.729 2.600 1.00 80.75 101 SER A C 1
ATOM 833 O O . SER A 1 101 ? -8.482 -7.547 2.550 1.00 80.75 101 SER A O 1
ATOM 835 N N . PRO A 1 102 ? -6.978 -9.082 3.218 1.00 74.25 102 PRO A N 1
ATOM 836 C CA . PRO A 1 102 ? -6.139 -8.110 3.905 1.00 74.25 102 PRO A CA 1
ATOM 837 C C . PRO A 1 102 ? -5.649 -7.019 2.948 1.00 74.25 102 PRO A C 1
ATOM 839 O O . PRO A 1 102 ? -5.424 -7.248 1.755 1.00 74.25 102 PRO A O 1
ATOM 842 N N . ILE A 1 103 ? -5.474 -5.815 3.493 1.00 77.38 103 ILE A N 1
ATOM 843 C CA . ILE A 1 103 ? -4.954 -4.672 2.744 1.00 77.38 103 ILE A CA 1
ATOM 844 C C . ILE A 1 103 ? -3.494 -4.962 2.393 1.00 77.38 103 ILE A C 1
ATOM 846 O O . ILE A 1 103 ? -2.640 -5.102 3.269 1.00 77.38 103 ILE A O 1
ATOM 850 N N . SER A 1 104 ? -3.207 -5.032 1.099 1.00 67.31 104 SER A N 1
ATOM 851 C CA . SER A 1 104 ? -1.853 -5.099 0.578 1.00 67.31 104 SER A CA 1
ATOM 852 C C . SER A 1 104 ? -1.362 -3.685 0.300 1.00 67.31 104 SER A C 1
ATOM 854 O O . SER A 1 104 ? -1.870 -2.972 -0.570 1.00 67.31 104 SER A O 1
ATOM 856 N N . ASN A 1 105 ? -0.340 -3.285 1.051 1.00 61.72 105 ASN A N 1
ATOM 857 C CA . ASN A 1 105 ? 0.457 -2.115 0.734 1.00 61.72 105 ASN A CA 1
ATOM 858 C C . ASN A 1 105 ? 1.506 -2.536 -0.296 1.00 61.72 105 ASN A C 1
ATOM 860 O O . ASN A 1 105 ? 2.525 -3.122 0.079 1.00 61.72 105 ASN A O 1
ATOM 864 N N . LYS A 1 106 ? 1.312 -2.206 -1.579 1.00 56.31 106 LYS A N 1
ATOM 865 C CA . LYS A 1 106 ? 2.399 -2.262 -2.575 1.00 56.31 106 LYS A CA 1
ATOM 866 C C . LYS A 1 106 ? 3.398 -1.120 -2.309 1.00 56.31 106 LYS A C 1
ATOM 868 O O . LYS A 1 106 ? 3.616 -0.258 -3.145 1.00 56.31 106 LYS A O 1
ATOM 873 N N . LYS A 1 107 ? 4.015 -1.106 -1.122 1.00 45.25 107 LYS A N 1
ATOM 874 C CA . LYS A 1 107 ? 5.006 -0.103 -0.689 1.00 45.25 107 LYS A CA 1
ATOM 875 C C . LYS A 1 107 ? 6.331 -0.173 -1.464 1.00 45.25 107 LYS A C 1
ATOM 877 O O . LYS A 1 107 ? 7.165 0.705 -1.293 1.00 45.25 107 LYS A O 1
ATOM 882 N N . TYR A 1 108 ? 6.528 -1.180 -2.319 1.00 40.19 108 TYR A N 1
ATOM 883 C CA . TYR A 1 108 ? 7.817 -1.457 -2.964 1.00 40.19 108 TYR A CA 1
ATOM 884 C C . TYR A 1 108 ? 7.709 -1.715 -4.471 1.00 40.19 108 TYR A C 1
ATOM 886 O O . TYR A 1 108 ? 8.279 -2.668 -4.989 1.00 40.19 108 TYR A O 1
ATOM 894 N N . GLY A 1 109 ? 6.972 -0.872 -5.192 1.00 36.44 109 GLY A N 1
ATOM 895 C CA . GLY A 1 109 ? 6.908 -0.945 -6.651 1.00 36.44 109 GLY A CA 1
ATOM 896 C C . GLY A 1 109 ? 6.769 0.438 -7.266 1.00 36.44 109 GLY A C 1
ATOM 897 O O . GLY A 1 109 ? 5.656 0.928 -7.400 1.00 36.44 109 GLY A O 1
ATOM 898 N N . SER A 1 110 ? 7.909 1.030 -7.630 1.00 40.12 110 SER A N 1
ATOM 899 C CA . SER A 1 110 ? 8.091 2.303 -8.350 1.00 40.12 110 SER A CA 1
ATOM 900 C C . SER A 1 110 ? 7.541 3.563 -7.660 1.00 40.12 110 SER A C 1
ATOM 902 O O . SER A 1 110 ? 6.339 3.788 -7.578 1.00 40.12 110 SER A O 1
ATOM 904 N N . ASN A 1 111 ? 8.473 4.414 -7.217 1.00 40.59 111 ASN A N 1
ATOM 905 C CA . ASN A 1 111 ? 8.274 5.764 -6.669 1.00 40.59 111 ASN A CA 1
ATOM 906 C C . ASN A 1 111 ? 7.675 5.814 -5.256 1.00 40.59 111 ASN A C 1
ATOM 908 O O . ASN A 1 111 ? 6.807 6.635 -4.958 1.00 40.59 111 ASN A O 1
ATOM 912 N N . ALA A 1 112 ? 8.168 4.941 -4.375 1.00 39.69 112 ALA A N 1
ATOM 913 C CA . ALA A 1 112 ? 7.918 5.030 -2.945 1.00 39.69 112 ALA A CA 1
ATOM 914 C C . ALA A 1 112 ? 8.420 6.382 -2.417 1.00 39.69 112 ALA A C 1
ATOM 916 O O . ALA A 1 112 ? 9.617 6.619 -2.309 1.00 39.69 112 ALA A O 1
ATOM 917 N N .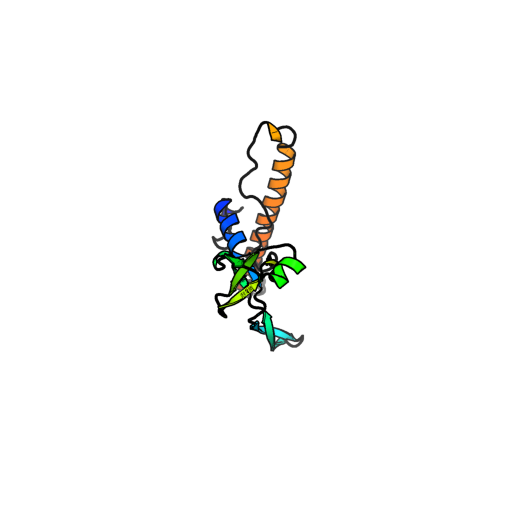 THR A 1 113 ? 7.491 7.266 -2.077 1.00 48.22 113 THR A N 1
ATOM 918 C CA . THR A 1 113 ? 7.714 8.285 -1.055 1.00 48.22 113 THR A CA 1
ATOM 919 C C . THR A 1 113 ? 7.937 7.507 0.245 1.00 48.22 113 THR A C 1
ATOM 921 O O . THR A 1 113 ? 7.018 6.840 0.730 1.00 48.22 113 THR A O 1
ATOM 924 N N . PHE A 1 114 ? 9.166 7.485 0.752 1.00 46.97 114 PHE A N 1
ATOM 925 C CA . PHE A 1 114 ? 9.681 6.695 1.875 1.00 46.97 114 PHE A CA 1
ATOM 926 C C . PHE A 1 114 ? 9.120 7.141 3.239 1.00 46.97 114 PHE A C 1
ATOM 928 O O . PHE A 1 114 ? 9.829 7.184 4.242 1.00 46.97 114 PHE A O 1
ATOM 935 N N . GLY A 1 115 ? 7.821 7.437 3.308 1.00 46.41 115 GLY A N 1
ATOM 936 C CA . GLY A 1 115 ? 7.126 7.741 4.554 1.00 46.41 115 GLY A CA 1
ATOM 937 C C . GLY A 1 115 ? 7.585 9.033 5.230 1.00 46.41 115 GLY A C 1
ATOM 938 O O . GLY A 1 115 ? 7.444 9.145 6.447 1.00 46.41 115 GLY A O 1
ATOM 939 N N . VAL A 1 116 ? 8.134 9.989 4.479 1.00 50.75 116 VAL A N 1
ATOM 940 C CA . VAL A 1 116 ? 8.395 11.338 4.989 1.00 50.75 116 VAL A CA 1
ATOM 941 C C . VAL A 1 116 ? 7.090 12.124 4.965 1.00 50.75 116 VAL A C 1
ATOM 943 O O . VAL A 1 116 ? 6.470 12.268 3.917 1.00 50.75 116 VAL A O 1
ATOM 946 N N . VAL A 1 117 ? 6.668 12.610 6.133 1.00 54.97 117 VAL A N 1
ATOM 947 C CA . VAL A 1 117 ? 5.674 13.689 6.240 1.00 54.97 117 VAL A CA 1
ATOM 948 C C . VAL A 1 117 ? 6.316 14.920 5.611 1.00 54.97 117 VAL A C 1
ATOM 950 O O . VAL A 1 117 ? 7.419 15.273 6.017 1.00 54.97 117 VAL A O 1
ATOM 953 N N . TYR A 1 118 ? 5.710 15.535 4.600 1.00 58.12 118 TYR A N 1
ATOM 954 C CA . TYR A 1 118 ? 6.367 16.615 3.854 1.00 58.12 118 TYR A CA 1
ATOM 955 C C . TYR A 1 118 ? 6.356 17.931 4.601 1.00 58.12 118 TYR A C 1
ATOM 957 O O . TYR A 1 118 ? 7.264 18.752 4.438 1.00 58.12 118 TYR A O 1
ATOM 965 N N . GLU A 1 119 ? 5.361 18.124 5.457 1.00 61.84 119 GLU A N 1
ATOM 966 C CA . GLU A 1 119 ? 5.371 19.256 6.352 1.00 61.84 119 GLU A CA 1
ATOM 967 C C . GLU A 1 119 ? 6.431 19.082 7.437 1.00 61.84 119 GLU A C 1
ATOM 969 O O . GLU A 1 119 ? 6.523 18.063 8.130 1.00 61.84 119 GLU A O 1
ATOM 974 N N . LYS A 1 120 ? 7.232 20.137 7.611 1.00 72.44 120 LYS A N 1
ATOM 975 C CA . LYS A 1 120 ? 8.115 20.255 8.767 1.00 72.44 120 LYS A CA 1
ATOM 976 C C . LYS A 1 120 ? 7.290 20.060 10.050 1.00 72.44 120 LYS A C 1
ATOM 978 O O . LYS A 1 120 ? 6.177 20.594 10.137 1.00 72.44 120 LYS A O 1
ATOM 983 N N . PRO A 1 121 ? 7.829 19.373 11.071 1.00 76.12 121 PRO A N 1
ATOM 984 C CA . PRO A 1 121 ? 7.170 19.263 12.364 1.00 76.12 121 PRO A CA 1
ATOM 985 C C . PRO A 1 121 ? 6.761 20.651 12.870 1.00 76.12 121 PRO A C 1
ATOM 987 O O . PRO A 1 121 ? 7.561 21.587 12.845 1.00 76.12 121 PRO A O 1
ATOM 990 N N . LYS A 1 122 ? 5.509 20.809 13.308 1.00 81.69 122 LYS A N 1
ATOM 991 C CA . LYS A 1 122 ? 5.024 22.075 13.873 1.00 81.69 122 LYS A CA 1
ATOM 992 C C . LYS A 1 122 ? 5.405 22.139 15.343 1.00 81.69 122 LYS A C 1
ATOM 994 O O . LYS A 1 122 ? 5.197 21.184 16.093 1.00 81.69 122 LYS A O 1
ATOM 999 N N . TRP A 1 123 ? 5.970 23.267 15.754 1.00 78.31 123 TRP A N 1
ATOM 1000 C CA . TRP A 1 123 ? 6.276 23.488 17.159 1.00 78.31 123 TRP A CA 1
ATOM 1001 C C . TRP A 1 123 ? 4.978 23.541 17.969 1.00 78.31 123 TRP A C 1
ATOM 1003 O O . TRP A 1 123 ? 4.029 24.229 17.593 1.00 78.31 123 TRP A O 1
ATOM 1013 N N . ASN A 1 124 ? 4.938 22.823 19.088 1.00 82.62 124 ASN A N 1
ATOM 1014 C CA . ASN A 1 124 ? 3.863 22.903 20.068 1.00 82.62 124 ASN A CA 1
ATOM 1015 C C . ASN A 1 124 ? 4.441 22.717 21.484 1.00 82.62 124 ASN A C 1
ATOM 1017 O O . ASN A 1 124 ? 5.554 22.210 21.656 1.00 82.62 124 ASN A O 1
ATOM 1021 N N . LEU A 1 125 ? 3.690 23.125 22.515 1.00 77.75 125 LEU A N 1
ATOM 1022 C CA . LEU A 1 125 ? 4.162 23.020 23.903 1.00 77.75 125 LEU A CA 1
ATOM 1023 C C . LEU A 1 125 ? 4.444 21.568 24.327 1.00 77.75 125 LEU A C 1
ATOM 1025 O O . LEU A 1 125 ? 5.375 21.332 25.093 1.00 77.75 125 LEU A O 1
ATOM 1029 N N . ALA A 1 126 ? 3.671 20.607 23.815 1.00 77.25 126 ALA A N 1
ATOM 1030 C CA . ALA A 1 126 ? 3.778 19.191 24.168 1.00 77.25 126 ALA A CA 1
ATOM 1031 C C . ALA A 1 126 ? 5.062 18.523 23.640 1.00 77.25 126 ALA A C 1
ATOM 1033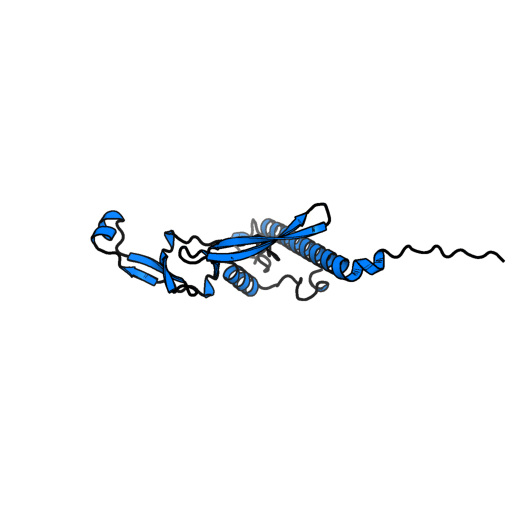 O O . ALA A 1 126 ? 5.569 17.584 24.245 1.00 77.25 126 ALA A O 1
ATOM 1034 N N . VAL A 1 127 ? 5.603 19.016 22.525 1.00 79.06 127 VAL A N 1
ATOM 1035 C CA . VAL A 1 127 ? 6.749 18.435 21.810 1.00 79.06 127 VAL A CA 1
ATOM 1036 C C . VAL A 1 127 ? 8.017 19.272 22.019 1.00 79.06 127 VAL A C 1
ATOM 1038 O O . VAL A 1 127 ? 9.085 18.922 21.530 1.00 79.06 127 VAL A O 1
ATOM 1041 N N . ARG A 1 128 ? 7.959 20.352 22.810 1.00 79.44 128 ARG A N 1
ATOM 1042 C CA . ARG A 1 128 ? 9.077 21.285 23.035 1.00 79.44 128 ARG A CA 1
ATOM 1043 C C . ARG A 1 128 ? 10.405 20.599 23.382 1.00 79.44 128 ARG A C 1
ATOM 1045 O O . ARG A 1 128 ? 11.441 21.019 22.881 1.00 79.44 128 ARG A O 1
ATOM 1052 N N . SER A 1 129 ? 10.389 19.576 24.236 1.00 81.50 129 SER A N 1
ATOM 1053 C CA . SER A 1 129 ? 11.607 18.891 24.702 1.00 81.50 129 SER A CA 1
ATOM 1054 C C . SER A 1 129 ? 12.241 17.967 23.657 1.00 81.50 129 SER A C 1
ATOM 1056 O O . SER A 1 129 ? 13.425 17.650 23.749 1.00 81.50 129 SER A O 1
ATOM 1058 N N . SER A 1 130 ? 11.466 17.522 22.667 1.00 82.75 130 SER A N 1
ATOM 1059 C CA . SER A 1 130 ? 11.891 16.575 21.633 1.00 82.75 130 SER A CA 1
ATOM 1060 C C . SER A 1 130 ? 11.854 17.164 20.221 1.00 82.75 130 SER A C 1
ATOM 1062 O O . SER A 1 130 ? 12.263 16.485 19.278 1.00 82.75 130 SER A O 1
ATOM 1064 N N . TYR A 1 131 ? 11.432 18.423 20.074 1.00 84.88 131 TYR A N 1
ATOM 1065 C CA . TYR A 1 131 ? 11.239 19.098 18.794 1.00 84.88 131 TYR A CA 1
ATOM 1066 C C . TYR A 1 131 ? 12.495 19.070 17.922 1.00 84.88 131 TYR A C 1
ATOM 1068 O O . TYR A 1 131 ? 12.420 18.643 16.775 1.00 84.88 131 TYR A O 1
ATOM 1076 N N . ASP A 1 132 ? 13.662 19.403 18.477 1.00 81.31 132 ASP A N 1
ATOM 1077 C CA . ASP A 1 132 ? 14.922 19.395 17.723 1.00 81.31 132 ASP A CA 1
ATOM 1078 C C . ASP A 1 132 ? 15.275 17.996 17.208 1.00 81.31 132 ASP A C 1
ATOM 1080 O O . ASP A 1 132 ? 15.661 17.829 16.053 1.00 81.31 132 ASP A O 1
ATOM 1084 N N . LYS A 1 133 ? 15.071 16.956 18.027 1.00 81.81 133 LYS A N 1
ATOM 1085 C CA . LYS A 1 133 ? 15.313 15.563 17.616 1.00 81.81 133 LYS A CA 1
ATOM 1086 C C . LYS A 1 133 ? 14.357 15.133 16.504 1.00 81.81 133 LYS A C 1
ATOM 1088 O O . LYS A 1 133 ? 14.767 14.425 15.585 1.00 81.81 133 LYS A O 1
ATOM 1093 N N . ILE A 1 134 ? 13.096 15.557 16.578 1.00 80.00 134 ILE A N 1
ATOM 1094 C CA . ILE A 1 134 ? 12.076 15.249 15.571 1.00 80.00 134 ILE A CA 1
ATOM 1095 C C . ILE A 1 134 ? 12.377 15.994 14.266 1.00 80.00 134 ILE A C 1
ATOM 1097 O O . ILE A 1 134 ? 12.336 15.375 13.207 1.00 80.00 134 ILE A O 1
ATOM 1101 N N . CYS A 1 135 ? 12.763 17.269 14.332 1.00 82.38 135 CYS A N 1
ATOM 1102 C CA . CYS A 1 135 ? 13.179 18.066 13.178 1.00 82.38 135 CYS A CA 1
ATOM 1103 C C . CYS A 1 135 ? 14.433 17.506 12.504 1.00 82.38 135 CYS A C 1
ATOM 1105 O O . CYS A 1 135 ? 14.462 17.391 11.282 1.00 82.38 135 CYS A O 1
ATOM 1107 N N . MET A 1 136 ? 15.445 17.099 13.276 1.00 78.88 136 MET A N 1
ATOM 1108 C CA . MET A 1 136 ? 16.657 16.490 12.719 1.00 78.88 136 MET A CA 1
ATOM 1109 C C . MET A 1 136 ? 16.353 15.155 12.044 1.00 78.88 136 MET A C 1
ATOM 1111 O O . MET A 1 136 ? 16.791 14.924 10.921 1.00 78.88 136 MET A O 1
ATOM 1115 N N . LYS A 1 137 ? 15.543 14.300 12.683 1.00 79.00 137 LYS A N 1
ATOM 1116 C CA . LYS A 1 137 ? 15.105 13.037 12.080 1.00 79.00 137 LYS A CA 1
ATOM 1117 C C . LYS A 1 137 ? 14.316 13.284 10.795 1.00 79.00 137 LYS A C 1
ATOM 1119 O O . LYS A 1 137 ? 14.591 12.637 9.793 1.00 79.00 137 LYS A O 1
ATOM 1124 N N . TRP A 1 138 ? 13.378 14.227 10.812 1.00 80.25 138 TRP A N 1
ATOM 1125 C CA . TRP A 1 138 ? 12.614 14.630 9.634 1.00 80.25 138 TRP A CA 1
ATOM 1126 C C . TRP A 1 138 ? 13.534 15.088 8.494 1.00 80.25 138 TRP A C 1
ATOM 1128 O O . TRP A 1 138 ? 13.452 14.550 7.392 1.00 80.25 138 TRP A O 1
ATOM 1138 N N . LEU A 1 139 ? 14.478 15.989 8.782 1.00 80.81 139 LEU A N 1
ATOM 1139 C CA . LEU A 1 139 ? 15.416 16.528 7.799 1.00 80.81 139 LEU A CA 1
ATOM 1140 C C . LEU A 1 139 ? 16.283 15.429 7.173 1.00 80.81 139 LEU A C 1
ATOM 1142 O O . LEU A 1 139 ? 16.466 15.413 5.959 1.00 80.81 139 LEU A O 1
ATOM 1146 N N . THR A 1 140 ? 16.799 14.493 7.975 1.00 78.12 140 THR A N 1
ATOM 1147 C CA . THR A 1 140 ? 17.623 13.388 7.462 1.00 78.12 140 THR A CA 1
ATOM 1148 C C . THR A 1 140 ? 16.840 12.489 6.508 1.00 78.12 140 THR A C 1
ATOM 1150 O O . THR A 1 140 ? 17.369 12.095 5.470 1.00 78.12 140 THR A O 1
ATOM 1153 N N . VAL A 1 141 ? 15.587 12.157 6.832 1.00 72.44 141 VAL A N 1
ATOM 1154 C CA . VAL A 1 141 ? 14.780 11.297 5.954 1.00 72.44 141 VAL A CA 1
ATOM 1155 C C . VAL A 1 141 ? 14.351 12.064 4.696 1.00 72.44 141 VAL A C 1
ATOM 1157 O O . VAL A 1 141 ? 14.413 11.503 3.605 1.00 72.44 141 VAL A O 1
ATOM 1160 N N . PHE A 1 142 ? 14.032 13.357 4.816 1.00 74.94 142 PHE A N 1
ATOM 1161 C CA . PHE A 1 142 ? 13.713 14.221 3.676 1.00 74.94 142 PHE A CA 1
ATOM 1162 C C . PHE A 1 142 ? 14.885 14.367 2.691 1.00 74.94 142 PHE A C 1
ATOM 1164 O O . PHE A 1 142 ? 14.709 14.214 1.485 1.00 74.94 142 PHE A O 1
ATOM 1171 N N . LEU A 1 143 ? 16.106 14.601 3.186 1.00 76.31 143 LEU A N 1
ATOM 1172 C CA . LEU A 1 143 ? 17.300 14.673 2.334 1.00 76.31 143 LEU A CA 1
ATOM 1173 C C . LEU A 1 143 ? 17.568 13.347 1.615 1.00 76.31 143 LEU A C 1
ATOM 1175 O O . LEU A 1 143 ? 17.873 13.338 0.426 1.00 76.31 143 LEU A O 1
ATOM 1179 N N . ARG A 1 144 ? 17.368 12.219 2.302 1.00 71.12 144 ARG A N 1
ATOM 1180 C CA . ARG A 1 144 ? 17.541 10.890 1.707 1.00 71.12 144 ARG A CA 1
ATOM 1181 C C . ARG A 1 144 ? 16.555 10.627 0.566 1.00 71.12 144 ARG A C 1
ATOM 1183 O O . ARG A 1 144 ? 16.918 9.982 -0.414 1.00 71.12 144 ARG A O 1
ATOM 1190 N N . GLU A 1 145 ? 15.320 11.117 0.675 1.00 68.88 145 GLU A N 1
ATOM 1191 C CA . GLU A 1 145 ? 14.356 11.055 -0.431 1.00 68.88 145 GLU A CA 1
ATOM 1192 C C . GLU A 1 145 ? 14.800 11.887 -1.632 1.00 68.88 145 GLU A C 1
ATOM 1194 O O . GLU A 1 145 ? 14.710 11.407 -2.763 1.00 68.88 145 GLU A O 1
ATOM 1199 N N . ILE A 1 146 ? 15.307 13.101 -1.397 1.00 70.50 146 ILE A N 1
ATOM 1200 C CA . ILE A 1 146 ? 15.845 13.958 -2.461 1.00 70.50 146 ILE A CA 1
ATOM 1201 C C . ILE A 1 146 ? 16.980 13.243 -3.200 1.00 70.50 146 ILE A C 1
ATOM 1203 O O . ILE A 1 146 ? 16.977 13.219 -4.432 1.00 70.50 146 ILE A O 1
ATOM 1207 N N . ASP A 1 147 ? 17.907 12.623 -2.470 1.00 70.75 147 ASP A N 1
ATOM 1208 C CA . ASP A 1 147 ? 19.037 11.901 -3.062 1.00 70.75 147 ASP A CA 1
ATOM 1209 C C . ASP A 1 147 ? 18.575 10.719 -3.922 1.00 70.75 147 ASP A C 1
ATOM 1211 O O . ASP A 1 147 ? 19.065 10.520 -5.034 1.00 70.75 147 ASP A O 1
ATOM 1215 N N . MET A 1 148 ? 17.581 9.958 -3.461 1.00 68.19 148 MET A N 1
ATOM 1216 C CA . MET A 1 148 ? 17.015 8.860 -4.250 1.00 68.19 148 MET A CA 1
ATOM 1217 C C . MET A 1 148 ? 16.275 9.356 -5.497 1.00 68.19 148 MET A C 1
ATOM 1219 O O . MET A 1 148 ? 16.389 8.739 -6.558 1.00 68.19 148 MET A O 1
ATOM 1223 N N . GLY A 1 149 ? 15.559 10.480 -5.399 1.00 63.56 149 GLY A N 1
ATOM 1224 C CA . GLY A 1 149 ? 14.937 11.136 -6.551 1.00 63.56 149 GLY A CA 1
ATOM 1225 C C . GLY A 1 149 ? 15.969 11.583 -7.590 1.00 63.56 149 GLY A C 1
ATOM 1226 O O . GLY A 1 149 ? 15.786 11.345 -8.785 1.00 63.56 149 GLY A O 1
ATOM 1227 N N . LEU A 1 150 ? 17.091 12.149 -7.137 1.00 66.94 150 LEU A N 1
ATOM 1228 C CA . LEU A 1 150 ? 18.216 12.530 -7.994 1.00 66.94 150 LEU A CA 1
ATOM 1229 C C . LEU A 1 150 ? 18.862 11.319 -8.673 1.00 66.94 150 LEU A C 1
ATOM 1231 O O . LEU A 1 150 ? 19.095 11.368 -9.877 1.00 66.94 150 LEU A O 1
ATOM 1235 N N . MET A 1 151 ? 19.101 10.223 -7.949 1.00 66.25 151 MET A N 1
ATOM 1236 C CA . MET A 1 151 ? 19.652 8.993 -8.537 1.00 66.25 151 MET A CA 1
ATOM 1237 C C . MET A 1 151 ? 18.725 8.397 -9.603 1.00 66.25 151 MET A C 1
ATOM 1239 O O . MET A 1 151 ? 19.191 7.956 -10.652 1.00 66.25 151 MET A O 1
ATOM 1243 N N . ALA A 1 152 ? 17.411 8.401 -9.361 1.00 63.88 152 ALA A N 1
ATOM 1244 C CA . ALA A 1 152 ? 16.431 7.921 -10.331 1.00 63.88 152 ALA A CA 1
ATOM 1245 C C . ALA A 1 152 ? 16.412 8.784 -11.602 1.00 63.88 152 ALA A C 1
ATOM 1247 O O . ALA A 1 152 ? 16.395 8.243 -12.707 1.00 63.88 152 ALA A O 1
ATOM 1248 N N . PHE A 1 153 ? 16.468 10.110 -11.446 1.00 63.41 153 PHE A N 1
ATOM 1249 C CA . PHE A 1 153 ? 16.565 11.042 -12.567 1.00 63.41 153 PHE A CA 1
ATOM 1250 C C . PHE A 1 153 ? 17.869 10.861 -13.352 1.00 63.41 153 PHE A C 1
ATOM 1252 O O . PHE A 1 153 ? 17.839 10.766 -14.574 1.00 63.41 153 PHE A O 1
ATOM 1259 N N . GLN A 1 154 ? 19.010 10.760 -12.663 1.00 65.69 154 GLN A N 1
ATOM 1260 C CA . GLN A 1 154 ? 20.305 10.523 -13.303 1.00 65.69 154 GLN A CA 1
ATOM 1261 C C . GLN A 1 154 ? 20.291 9.232 -14.113 1.00 65.69 154 GLN A C 1
ATOM 1263 O O . GLN A 1 154 ? 20.707 9.236 -15.266 1.00 65.69 154 GLN A O 1
ATOM 1268 N N . LYS A 1 155 ? 19.774 8.143 -13.538 1.00 69.50 155 LYS A N 1
ATOM 1269 C CA . LYS A 1 155 ? 19.650 6.870 -14.243 1.00 69.50 155 LYS A CA 1
ATOM 1270 C C . LYS A 1 155 ? 18.790 7.000 -15.502 1.00 69.50 155 LYS A C 1
ATOM 1272 O O . LYS A 1 155 ? 19.231 6.581 -16.561 1.00 69.50 155 LYS A O 1
ATOM 1277 N N . GLU A 1 156 ? 17.613 7.621 -15.410 1.00 62.03 156 GLU A N 1
ATOM 1278 C CA . GLU A 1 156 ? 16.738 7.812 -16.576 1.00 62.03 156 GLU A CA 1
ATOM 1279 C C . GLU A 1 156 ? 17.398 8.697 -17.648 1.00 62.03 156 GLU A C 1
ATOM 1281 O O . GLU A 1 156 ? 17.321 8.391 -18.837 1.00 62.03 156 GLU A O 1
ATOM 1286 N N . TYR A 1 157 ? 18.105 9.752 -17.238 1.00 66.44 157 TYR A N 1
ATOM 1287 C CA . TYR A 1 157 ? 18.868 10.607 -18.144 1.00 66.44 157 TYR A CA 1
ATOM 1288 C C . TYR A 1 157 ? 19.981 9.825 -18.859 1.00 66.44 157 TYR A C 1
ATOM 1290 O O . TYR A 1 157 ? 20.112 9.917 -20.079 1.00 66.44 157 TYR A O 1
ATOM 1298 N N . PHE A 1 158 ? 20.748 9.006 -18.132 1.00 69.56 158 PHE A N 1
ATOM 1299 C CA . PHE A 1 158 ? 21.778 8.143 -18.717 1.00 69.56 158 PHE A CA 1
ATOM 1300 C C . PHE A 1 158 ? 21.195 7.065 -19.631 1.00 69.56 158 PHE A C 1
ATOM 1302 O O . PHE A 1 158 ? 21.762 6.808 -20.687 1.00 69.56 158 PHE A O 1
ATOM 1309 N N . ASP A 1 159 ? 20.059 6.471 -19.286 1.00 68.50 159 ASP A N 1
ATOM 1310 C CA . ASP A 1 159 ? 19.400 5.481 -20.141 1.00 68.50 159 ASP A CA 1
ATOM 1311 C C . ASP A 1 159 ? 18.918 6.120 -21.461 1.00 68.50 159 ASP A C 1
ATOM 1313 O O . ASP A 1 159 ? 18.965 5.485 -22.513 1.00 68.50 159 ASP A O 1
ATOM 1317 N N . GLN A 1 160 ? 18.507 7.395 -21.434 1.00 68.69 160 GLN A N 1
ATOM 1318 C CA . GLN A 1 160 ? 18.049 8.130 -22.619 1.00 68.69 160 GLN A CA 1
ATOM 1319 C C . GLN A 1 160 ? 19.188 8.746 -23.454 1.00 68.69 160 GLN A C 1
ATOM 1321 O O . GLN A 1 160 ? 19.039 8.878 -24.665 1.00 68.69 160 GLN A O 1
ATOM 1326 N N . HIS A 1 161 ? 20.289 9.180 -22.828 1.00 69.06 161 HIS A N 1
ATOM 1327 C CA . HIS A 1 161 ? 21.349 9.986 -23.469 1.00 69.06 161 HIS A CA 1
ATOM 1328 C C . HIS A 1 161 ? 22.728 9.291 -23.473 1.00 69.06 161 HIS A C 1
ATOM 1330 O O . HIS A 1 161 ? 23.687 9.790 -24.065 1.00 69.06 161 HIS A O 1
ATOM 1336 N N . GLY A 1 162 ? 22.856 8.128 -22.831 1.00 57.38 162 GLY A N 1
ATOM 1337 C CA . GLY A 1 162 ? 24.118 7.408 -22.628 1.00 57.38 162 GLY A CA 1
ATOM 1338 C C . GLY A 1 162 ? 24.738 6.812 -23.891 1.00 57.38 162 GLY A C 1
ATOM 1339 O O . GLY A 1 162 ? 25.920 6.472 -23.878 1.00 57.38 162 GLY A O 1
ATOM 1340 N N . SER A 1 163 ? 24.004 6.733 -25.005 1.00 56.66 163 SER A N 1
ATOM 1341 C CA . SER A 1 163 ? 24.582 6.376 -26.306 1.00 56.66 163 SER A CA 1
ATOM 1342 C C . SER A 1 163 ? 25.558 7.436 -26.833 1.00 56.66 163 SER A C 1
ATOM 1344 O O . SER A 1 163 ? 26.480 7.073 -27.553 1.00 56.66 163 SER A O 1
ATOM 1346 N N . GLY A 1 164 ? 25.415 8.710 -26.439 1.00 52.09 164 GLY A N 1
ATOM 1347 C CA . GLY A 1 164 ? 26.310 9.800 -26.854 1.00 52.09 164 GLY A CA 1
ATOM 1348 C C . GLY A 1 164 ? 27.578 9.957 -26.004 1.00 52.09 164 GLY A C 1
ATOM 1349 O O . GLY A 1 164 ? 28.537 10.570 -26.449 1.00 52.09 164 GLY A O 1
ATOM 1350 N N . MET A 1 165 ? 27.625 9.384 -24.795 1.00 51.53 165 MET A N 1
ATOM 1351 C CA . MET A 1 165 ? 28.818 9.436 -23.925 1.00 51.53 165 MET A CA 1
ATOM 1352 C C . MET A 1 165 ? 29.793 8.266 -24.137 1.00 51.53 165 MET A C 1
ATOM 1354 O O . MET A 1 165 ? 30.826 8.205 -23.477 1.00 51.53 165 MET A O 1
ATOM 1358 N N . LYS A 1 166 ? 29.462 7.326 -25.031 1.00 53.06 166 LYS A N 1
ATOM 1359 C CA . LYS A 1 166 ? 30.345 6.225 -25.451 1.00 53.06 166 LYS A CA 1
ATOM 1360 C C . LYS A 1 166 ? 31.218 6.571 -26.657 1.00 53.06 166 LYS A C 1
ATOM 1362 O O . LYS A 1 166 ? 32.005 5.728 -27.076 1.00 53.06 166 LYS A O 1
ATOM 1367 N N . GLU A 1 167 ? 31.062 7.755 -27.245 1.00 51.75 167 GLU A N 1
ATOM 1368 C CA . GLU A 1 167 ? 31.963 8.186 -28.309 1.00 51.75 167 GLU A CA 1
ATOM 1369 C C . GLU A 1 167 ? 33.343 8.462 -27.707 1.00 51.75 167 GLU A C 1
ATOM 1371 O O . GLU A 1 167 ? 33.504 9.349 -26.868 1.00 51.75 167 GLU A O 1
ATOM 1376 N N . ASP A 1 168 ? 34.331 7.659 -28.115 1.00 52.19 168 ASP A N 1
ATOM 1377 C CA . ASP A 1 168 ? 35.725 7.843 -27.728 1.00 52.19 168 ASP A CA 1
ATOM 1378 C C . ASP A 1 168 ? 36.153 9.279 -28.041 1.00 52.19 168 ASP A C 1
ATOM 1380 O O . ASP A 1 168 ? 36.059 9.745 -29.183 1.00 52.19 168 ASP A O 1
ATOM 1384 N N . ILE A 1 169 ? 36.654 9.977 -27.020 1.00 54.62 169 ILE A N 1
ATOM 1385 C CA . ILE A 1 169 ? 37.297 11.278 -27.181 1.00 54.62 169 ILE A CA 1
ATOM 1386 C C . ILE A 1 169 ? 38.492 11.048 -28.103 1.00 54.62 169 ILE A C 1
ATOM 1388 O O . ILE A 1 169 ? 39.531 10.549 -27.670 1.00 54.62 169 ILE A O 1
ATOM 1392 N N . ARG A 1 170 ? 38.353 11.385 -29.390 1.00 50.94 170 ARG A N 1
ATOM 1393 C CA . ARG A 1 170 ? 39.487 11.360 -30.313 1.00 50.94 170 ARG A CA 1
ATOM 1394 C C . ARG A 1 170 ? 40.489 12.387 -29.795 1.00 50.94 170 ARG A C 1
ATOM 1396 O O . ARG A 1 170 ? 40.137 13.569 -29.734 1.00 50.94 170 ARG A O 1
ATOM 1403 N N . PRO A 1 171 ? 41.706 11.982 -29.393 1.00 46.56 171 PRO A N 1
ATOM 1404 C CA . PRO A 1 171 ? 42.715 12.953 -29.031 1.00 46.56 171 PRO A CA 1
ATOM 1405 C C . PRO A 1 171 ? 42.946 13.832 -30.257 1.00 46.56 171 PRO A C 1
ATOM 1407 O O . PRO A 1 171 ? 43.132 13.327 -31.365 1.00 46.56 171 PRO A O 1
ATOM 1410 N N . ILE A 1 172 ? 42.884 15.147 -30.064 1.00 56.22 172 ILE A N 1
ATOM 1411 C CA . ILE A 1 172 ? 43.269 16.111 -31.088 1.00 56.22 172 ILE A CA 1
ATOM 1412 C C . ILE A 1 172 ? 44.769 15.901 -31.296 1.00 56.22 172 ILE A C 1
ATOM 1414 O O . ILE A 1 172 ? 45.594 16.422 -30.547 1.00 56.22 172 ILE A O 1
ATOM 1418 N N . SER A 1 173 ? 45.132 15.061 -32.263 1.00 47.03 173 SER A N 1
ATOM 1419 C CA . SER A 1 173 ? 46.507 14.940 -32.714 1.00 47.03 173 SER A CA 1
ATOM 1420 C C . SER A 1 173 ? 46.870 16.271 -33.354 1.00 47.03 173 SER A C 1
ATOM 1422 O O . SER A 1 173 ? 46.393 16.599 -34.440 1.00 47.03 173 SER A O 1
ATOM 1424 N N . HIS A 1 174 ? 47.684 17.062 -32.661 1.00 51.69 174 HIS A N 1
ATOM 1425 C CA . HIS A 1 174 ? 48.395 18.159 -33.291 1.00 51.69 174 HIS A CA 1
ATOM 1426 C C . HIS A 1 174 ? 49.312 17.554 -34.357 1.00 51.69 174 HIS A C 1
ATOM 1428 O O . HIS A 1 174 ? 50.343 16.968 -34.034 1.00 51.69 174 HIS A O 1
ATOM 1434 N N . GLU A 1 175 ? 48.926 17.669 -35.627 1.00 50.47 175 GLU A N 1
ATOM 1435 C CA . GLU A 1 175 ? 49.867 17.517 -36.730 1.00 50.47 175 GLU A CA 1
ATOM 1436 C C . GLU A 1 175 ? 50.903 18.638 -36.594 1.00 50.47 175 GLU A C 1
ATOM 1438 O O . GLU A 1 175 ? 50.633 19.804 -36.893 1.00 50.47 175 GLU A O 1
ATOM 1443 N N . MET A 1 176 ? 52.078 18.294 -36.066 1.00 44.16 176 MET A N 1
ATOM 1444 C CA . MET A 1 176 ? 53.263 19.134 -36.179 1.00 44.16 176 MET A CA 1
ATOM 1445 C C . MET A 1 176 ? 53.661 19.161 -37.658 1.00 44.16 176 MET A C 1
ATOM 1447 O O . MET A 1 176 ? 54.144 18.162 -38.191 1.00 44.16 176 MET A O 1
ATOM 1451 N N . LYS A 1 177 ? 53.390 20.292 -38.311 1.00 38.81 177 LYS A N 1
ATOM 1452 C CA . LYS A 1 177 ? 54.079 20.707 -39.535 1.00 38.81 177 LYS A CA 1
ATOM 1453 C C . LYS A 1 177 ? 55.477 21.207 -39.207 1.00 38.81 177 LYS A C 1
ATOM 1455 O O . LYS A 1 177 ? 55.622 21.848 -38.142 1.00 38.81 177 LYS A O 1
#

Secondary structure (DSSP, 8-state):
-GGGS-TTTPPP--HHHHHHHHHHHEEEEEEEEEEEEEEEEEPTTS-EEEEEEEEEEEEEGGG--EEEEEPPHHHHHHHS-SEEEEEE-TTT--EEETTTS-EEE-TTSS----S--SSPPPP-TTTTTTHHHHHHHHHHHHHHHHHHHHHHHHHHHHHHHTTSTTS----------

Foldseek 3Di:
DLVVADPVLRDDLALVVVVVVQQQQKWWFDPPDWDKDWDWDADPVRDTDIDIDIDTDIGRPVVKDKDWDADDPVVCVVVVHRTFIWTADPVPRDIDGPVRTDIDRPCDDPDRPPPQNSDQDDDDPVCVVPNVVSNVVNVVSVVVSVVVSVVVVVVVCCVVCVVVVPPPPDPPPPPDD

Radius of gyration: 25.73 Å; chains: 1; bounding box: 82×44×64 Å